Protein AF-A0A660NAB8-F1 (afdb_monomer)

Solvent-accessible surface area (backbone atoms only — not comparable to full-atom values): 5260 Å² total; per-residue (Å²): 108,54,95,81,48,98,55,81,67,84,61,69,96,55,66,58,69,62,53,51,60,52,46,70,71,38,79,66,66,79,49,63,76,66,61,54,56,49,53,55,45,41,75,69,53,30,51,68,49,75,36,72,65,47,37,79,75,74,46,54,75,57,55,49,48,73,35,61,91,65,67,50,60,47,78,48,74,42,83,49,82,81,126

Foldseek 3Di:
DVVPDPADQPCPPPPVVVVVVVLVPDPCSVDDPPVVVCVVLVVVVKDKDKAQQCQVPPPDPRCCVNCVVPGDMDMDIDHDPPD

Mean predicted aligned error: 5.39 Å

Secondary structure (DSSP, 8-state):
-GGGSSS--TTTTS-HHHHHHHHTTSGGGGS-TTHHHHHHHHHTTEEEEEETTTHHHHS-HHHHHHTTTS---EEEEEE----

pLDDT: mean 90.5, std 9.61, range [55.19, 98.12]

Sequence (83 aa):
NIAASDVEDECAGTNVDAMEAIARQTPLSALSRPKWDKEILSSLHMQVKTYANIWQRVWTRQERINNASTPMFMVESKKGVTG

Structure (mmCIF, N/CA/C/O backbone):
data_AF-A0A660NAB8-F1
#
_entry.id   AF-A0A660NAB8-F1
#
loop_
_atom_site.group_PDB
_atom_site.id
_atom_site.type_symbol
_atom_site.label_atom_id
_atom_site.label_alt_id
_atom_site.label_comp_id
_atom_site.label_asym_id
_atom_site.label_entity_id
_atom_site.label_seq_id
_atom_site.pdbx_PDB_ins_code
_atom_site.Cartn_x
_atom_site.Cartn_y
_atom_site.Cartn_z
_atom_site.occupancy
_atom_site.B_iso_or_equiv
_atom_site.auth_seq_id
_atom_site.auth_comp_id
_atom_site.auth_asym_id
_atom_site.auth_atom_id
_atom_site.pdbx_PDB_model_num
ATOM 1 N N . ASN A 1 1 ? 5.215 1.173 -16.885 1.00 61.56 1 ASN A N 1
ATOM 2 C CA . ASN A 1 1 ? 5.539 2.391 -16.113 1.00 61.56 1 ASN A CA 1
ATOM 3 C C . ASN A 1 1 ? 7.022 2.723 -16.147 1.00 61.56 1 ASN A C 1
ATOM 5 O O . ASN A 1 1 ? 7.325 3.779 -16.675 1.00 61.56 1 ASN A O 1
ATOM 9 N N . ILE A 1 2 ? 7.931 1.847 -15.703 1.00 64.38 2 ILE A N 1
ATOM 10 C CA . ILE A 1 2 ? 9.386 2.128 -15.697 1.00 64.38 2 ILE A CA 1
ATOM 11 C C . ILE A 1 2 ? 9.980 2.216 -17.121 1.00 64.38 2 ILE A C 1
ATOM 13 O O . ILE A 1 2 ? 10.632 3.199 -17.451 1.00 64.38 2 ILE A O 1
ATOM 17 N N . ALA A 1 3 ? 9.642 1.274 -18.014 1.00 63.91 3 ALA A N 1
ATOM 18 C CA . ALA A 1 3 ? 10.162 1.215 -19.395 1.00 63.91 3 ALA A CA 1
ATOM 19 C C . ALA A 1 3 ? 9.829 2.430 -20.293 1.00 63.91 3 ALA A C 1
ATOM 21 O O . ALA A 1 3 ? 10.391 2.570 -21.373 1.00 63.91 3 ALA A O 1
ATOM 22 N N . ALA A 1 4 ? 8.894 3.285 -19.867 1.00 68.94 4 ALA A N 1
ATOM 23 C CA . ALA A 1 4 ? 8.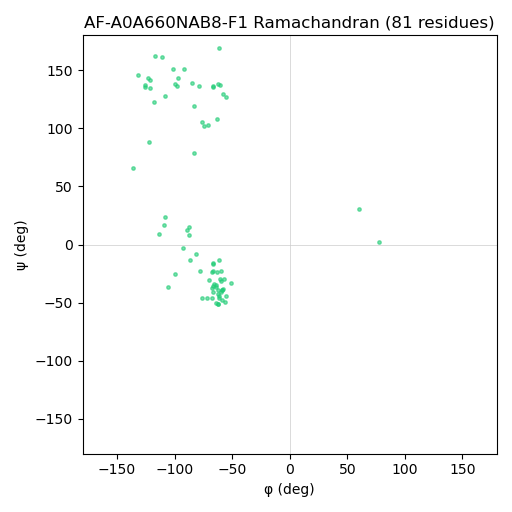497 4.507 -20.571 1.00 68.94 4 ALA A CA 1
ATOM 24 C C . ALA A 1 4 ? 8.864 5.782 -19.786 1.00 68.94 4 ALA A C 1
ATOM 26 O O . ALA A 1 4 ? 8.410 6.871 -20.131 1.00 68.94 4 ALA A O 1
ATOM 27 N N . SER A 1 5 ? 9.629 5.642 -18.702 1.00 73.94 5 SER A N 1
ATOM 28 C CA . SER A 1 5 ? 10.041 6.739 -17.831 1.00 73.94 5 SER A CA 1
ATOM 29 C C . SER A 1 5 ? 11.538 7.007 -17.941 1.00 73.94 5 SER A C 1
ATOM 31 O O . SER A 1 5 ? 12.305 6.163 -18.386 1.00 73.94 5 SER A O 1
ATOM 33 N N . ASP A 1 6 ? 11.937 8.196 -17.514 1.00 83.56 6 ASP A N 1
ATOM 34 C CA . ASP A 1 6 ? 13.312 8.688 -17.438 1.00 83.56 6 ASP A CA 1
ATOM 35 C C . ASP A 1 6 ? 13.992 8.374 -16.092 1.00 83.56 6 ASP A C 1
ATOM 37 O O . ASP A 1 6 ? 15.029 8.956 -15.782 1.00 83.56 6 ASP A O 1
ATOM 41 N N . VAL A 1 7 ? 13.397 7.501 -15.269 1.00 85.62 7 VAL A N 1
ATOM 42 C CA . VAL A 1 7 ? 13.923 7.159 -13.940 1.00 85.62 7 VAL A CA 1
ATOM 43 C C . VAL A 1 7 ? 14.650 5.820 -13.947 1.00 85.62 7 VAL A C 1
ATOM 45 O O . VAL A 1 7 ? 14.331 4.931 -14.735 1.00 85.62 7 VAL A O 1
ATOM 48 N N . GLU A 1 8 ? 15.623 5.683 -13.049 1.00 87.00 8 GLU A N 1
ATOM 49 C CA . GLU A 1 8 ? 16.367 4.441 -12.855 1.00 87.00 8 GLU A CA 1
ATOM 50 C C . GLU A 1 8 ? 15.460 3.339 -12.286 1.00 87.00 8 GLU A C 1
ATOM 52 O O . GLU A 1 8 ? 14.674 3.579 -11.362 1.00 87.00 8 GLU A O 1
ATOM 57 N N . ASP A 1 9 ? 15.582 2.139 -12.856 1.00 85.06 9 ASP A N 1
ATOM 58 C CA . ASP A 1 9 ? 14.902 0.934 -12.385 1.00 85.06 9 ASP A CA 1
ATOM 59 C C . ASP A 1 9 ? 15.606 0.400 -11.131 1.00 85.06 9 ASP A C 1
ATOM 61 O O . ASP A 1 9 ? 16.679 -0.197 -11.208 1.00 85.06 9 ASP A O 1
ATOM 65 N N . GLU A 1 10 ? 14.981 0.594 -9.970 1.00 85.38 10 GLU A N 1
ATOM 66 C CA . GLU A 1 10 ? 15.509 0.138 -8.675 1.00 85.38 10 GLU A CA 1
ATOM 67 C C . GLU A 1 10 ? 15.553 -1.394 -8.547 1.00 85.38 10 GLU A C 1
ATOM 69 O O . GLU A 1 10 ? 16.244 -1.920 -7.676 1.00 85.38 10 GLU A O 1
ATOM 74 N N . CYS A 1 11 ? 14.835 -2.125 -9.404 1.00 81.75 11 CYS A N 1
ATOM 75 C CA . CYS A 1 11 ? 14.845 -3.586 -9.428 1.00 81.75 11 CYS A CA 1
ATOM 76 C C . CYS A 1 11 ? 15.887 -4.154 -10.405 1.00 81.75 11 CYS A C 1
ATOM 78 O O . CYS A 1 11 ? 16.056 -5.378 -10.465 1.00 81.75 11 CYS A O 1
ATOM 80 N N . ALA A 1 12 ? 16.608 -3.311 -11.155 1.00 84.69 12 ALA A N 1
ATOM 81 C CA . ALA A 1 12 ? 17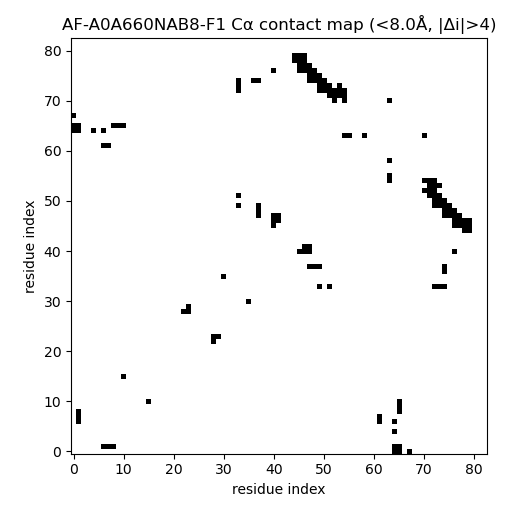.592 -3.758 -12.134 1.00 84.69 12 ALA A CA 1
ATOM 82 C C . ALA A 1 12 ? 18.679 -4.636 -11.489 1.00 84.69 12 ALA A C 1
ATOM 84 O O . ALA A 1 12 ? 19.276 -4.295 -10.472 1.00 84.69 12 ALA A O 1
ATOM 85 N N . GLY A 1 13 ? 18.935 -5.803 -12.087 1.00 85.19 13 GLY A N 1
ATOM 86 C CA . GLY A 1 13 ? 19.897 -6.778 -11.558 1.00 85.19 13 GLY A CA 1
ATOM 87 C C . GLY A 1 13 ? 19.384 -7.615 -10.379 1.00 85.19 13 GLY A C 1
ATOM 88 O O . GLY A 1 13 ? 20.124 -8.461 -9.877 1.00 85.19 13 GLY A O 1
ATOM 89 N N . THR A 1 14 ? 18.125 -7.439 -9.967 1.00 87.19 14 THR A N 1
ATOM 90 C CA . THR A 1 14 ? 17.511 -8.206 -8.876 1.00 87.19 14 THR A CA 1
ATOM 91 C C . THR A 1 14 ? 16.687 -9.375 -9.418 1.00 87.19 14 THR A C 1
ATOM 93 O O . THR A 1 14 ? 16.017 -9.264 -10.444 1.00 87.19 14 THR A O 1
ATOM 96 N N . ASN A 1 15 ? 16.693 -10.514 -8.718 1.00 92.12 15 ASN A N 1
ATOM 97 C CA . ASN A 1 15 ? 15.845 -11.657 -9.062 1.00 92.12 15 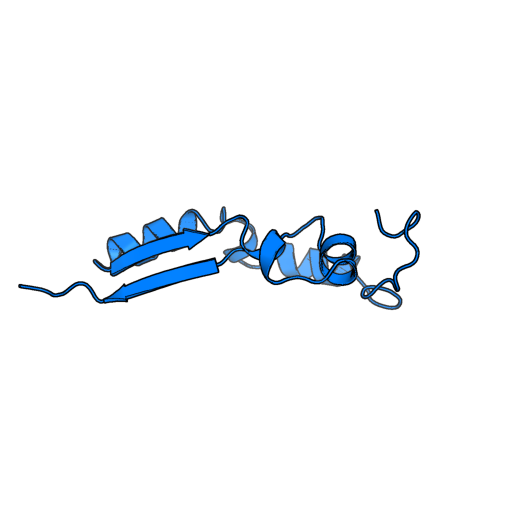ASN A CA 1
ATOM 98 C C . ASN A 1 15 ? 14.429 -11.479 -8.486 1.00 92.12 15 ASN A C 1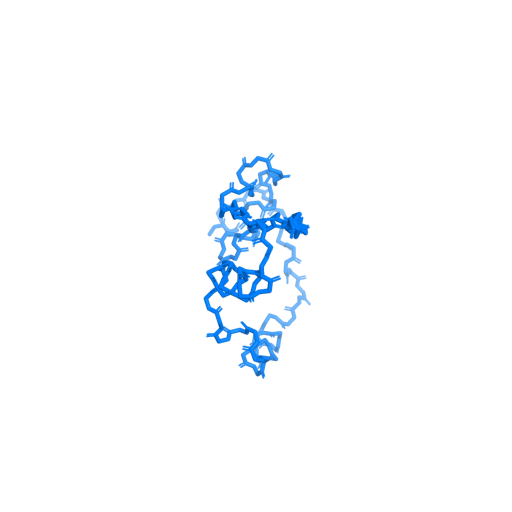
ATOM 100 O O . ASN A 1 15 ? 14.084 -12.051 -7.448 1.00 92.12 15 ASN A O 1
ATOM 104 N N . VAL A 1 16 ? 13.627 -10.663 -9.171 1.00 89.25 16 VAL A N 1
ATOM 105 C CA . VAL A 1 16 ? 12.245 -10.345 -8.778 1.00 89.25 16 VAL A CA 1
ATOM 106 C C . VAL A 1 16 ? 11.383 -11.607 -8.692 1.00 89.25 16 VAL A C 1
ATOM 108 O O . VAL A 1 16 ? 10.625 -11.759 -7.738 1.00 89.25 16 VAL A O 1
ATOM 111 N N . ASP A 1 17 ? 11.551 -12.563 -9.609 1.00 91.50 17 ASP A N 1
ATOM 112 C CA . ASP A 1 17 ? 10.772 -13.808 -9.612 1.00 91.50 17 ASP A CA 1
ATOM 113 C C . ASP A 1 17 ? 11.000 -14.645 -8.347 1.00 91.50 17 ASP A C 1
ATOM 115 O O . ASP A 1 17 ? 10.050 -15.171 -7.758 1.00 91.50 17 ASP A O 1
ATOM 119 N N . ALA A 1 18 ? 12.254 -14.750 -7.896 1.00 94.69 18 ALA A N 1
ATOM 120 C CA . ALA A 1 18 ? 12.588 -15.447 -6.658 1.00 94.69 18 ALA A CA 1
ATOM 121 C C . ALA A 1 18 ? 12.025 -14.721 -5.427 1.00 94.69 18 ALA A C 1
ATOM 123 O O . ALA A 1 18 ? 11.486 -15.366 -4.526 1.00 94.69 18 ALA A O 1
ATOM 124 N N . MET A 1 19 ? 12.102 -13.387 -5.397 1.00 92.44 19 MET A N 1
ATOM 125 C CA . MET A 1 19 ? 11.526 -12.580 -4.316 1.00 92.44 19 MET A CA 1
ATOM 126 C C . MET A 1 19 ? 10.010 -12.762 -4.233 1.00 92.44 19 MET A C 1
ATOM 128 O O . MET A 1 19 ? 9.479 -13.027 -3.158 1.00 92.44 19 MET A O 1
ATOM 132 N N . GLU A 1 20 ? 9.324 -12.708 -5.371 1.00 91.25 20 GLU A N 1
ATOM 133 C CA . GLU A 1 20 ? 7.885 -12.936 -5.488 1.00 91.25 20 GLU A CA 1
ATOM 134 C C . GLU A 1 20 ? 7.488 -14.361 -5.065 1.00 91.25 20 GLU A C 1
ATOM 136 O O . GLU A 1 20 ? 6.483 -14.568 -4.379 1.00 91.25 20 GLU A O 1
ATOM 141 N N . ALA A 1 21 ? 8.297 -15.368 -5.411 1.00 95.00 21 ALA A N 1
ATOM 142 C CA . ALA A 1 21 ? 8.080 -16.746 -4.972 1.00 95.00 21 ALA A CA 1
ATOM 143 C C . ALA A 1 21 ? 8.189 -16.908 -3.448 1.00 95.00 21 ALA A C 1
ATOM 145 O O . ALA A 1 21 ? 7.421 -17.676 -2.863 1.00 95.00 21 ALA A O 1
ATOM 146 N N . ILE A 1 22 ? 9.104 -16.183 -2.799 1.00 93.50 22 ILE A N 1
ATOM 147 C CA . ILE A 1 22 ? 9.226 -16.150 -1.335 1.00 93.50 22 ILE A CA 1
ATOM 148 C C . ILE A 1 22 ? 8.061 -15.366 -0.725 1.00 93.50 22 ILE A C 1
ATOM 150 O O . ILE A 1 22 ? 7.421 -15.847 0.211 1.00 93.50 22 ILE A O 1
ATOM 154 N N . ALA A 1 23 ? 7.735 -14.193 -1.275 1.00 90.62 23 ALA A N 1
ATOM 155 C CA . ALA A 1 23 ? 6.666 -13.336 -0.777 1.00 90.62 23 ALA A CA 1
ATOM 156 C C . ALA A 1 23 ? 5.333 -14.091 -0.707 1.00 90.62 23 ALA A C 1
ATOM 158 O O . ALA A 1 23 ? 4.666 -14.045 0.329 1.00 90.62 23 ALA A O 1
ATOM 159 N N . ARG A 1 24 ? 4.985 -14.869 -1.743 1.00 92.56 24 ARG A N 1
ATOM 160 C CA . ARG A 1 24 ? 3.761 -15.695 -1.787 1.00 92.56 24 ARG A CA 1
ATOM 161 C C . ARG A 1 24 ? 3.658 -16.748 -0.682 1.00 92.56 24 ARG A C 1
ATOM 163 O O . ARG A 1 24 ? 2.553 -17.183 -0.375 1.00 92.56 24 ARG A O 1
ATOM 170 N N . GLN A 1 25 ? 4.775 -17.158 -0.088 1.00 94.94 25 GLN A N 1
ATOM 171 C CA . GLN A 1 25 ? 4.794 -18.138 1.002 1.00 94.94 25 GLN A CA 1
ATOM 172 C C . GLN A 1 25 ? 4.612 -17.489 2.379 1.00 94.94 25 GLN A C 1
ATOM 174 O O . GLN A 1 25 ? 4.362 -18.187 3.361 1.00 94.94 25 GLN A O 1
ATOM 179 N N . THR A 1 26 ? 4.728 -16.162 2.481 1.00 92.81 26 THR A N 1
ATOM 180 C CA . THR A 1 26 ? 4.542 -15.476 3.761 1.00 92.81 26 THR A CA 1
ATOM 181 C C . THR A 1 26 ? 3.048 -15.327 4.082 1.00 92.81 26 THR A C 1
ATOM 183 O O . THR A 1 26 ? 2.273 -14.925 3.210 1.00 92.81 26 THR A O 1
ATOM 186 N N . PRO A 1 27 ? 2.613 -15.580 5.333 1.00 91.75 27 PRO A N 1
ATOM 187 C CA . PRO A 1 27 ? 1.205 -15.444 5.718 1.00 91.75 27 PRO A CA 1
ATOM 188 C C . PRO A 1 27 ? 0.630 -14.049 5.452 1.00 91.75 27 PRO A C 1
ATOM 190 O O . PRO A 1 27 ? -0.561 -13.900 5.193 1.00 91.75 27 PRO A O 1
ATOM 193 N N . LEU A 1 28 ? 1.484 -13.022 5.504 1.00 88.81 28 LEU A N 1
ATOM 194 C CA . LEU A 1 28 ? 1.078 -11.634 5.336 1.00 88.81 28 LEU A CA 1
ATOM 195 C C . LEU A 1 28 ? 0.654 -11.304 3.902 1.00 88.81 28 LEU A C 1
ATOM 197 O O . LEU A 1 28 ? -0.234 -10.475 3.721 1.00 88.81 28 LEU A O 1
ATOM 201 N N . SER A 1 29 ? 1.226 -11.979 2.902 1.00 91.06 29 SER A N 1
ATOM 202 C CA . SER A 1 29 ? 0.893 -11.760 1.488 1.00 91.06 29 SER A CA 1
ATOM 203 C C . SER A 1 29 ? -0.529 -12.179 1.125 1.00 91.06 29 SER A C 1
ATOM 205 O O . SER A 1 29 ? -1.085 -11.678 0.153 1.00 91.06 29 SER A O 1
ATOM 207 N N . ALA A 1 30 ? -1.143 -13.072 1.906 1.00 91.75 30 ALA A N 1
ATOM 208 C CA . ALA A 1 30 ? -2.537 -13.469 1.720 1.00 91.75 30 ALA A CA 1
ATOM 209 C C . ALA A 1 30 ? -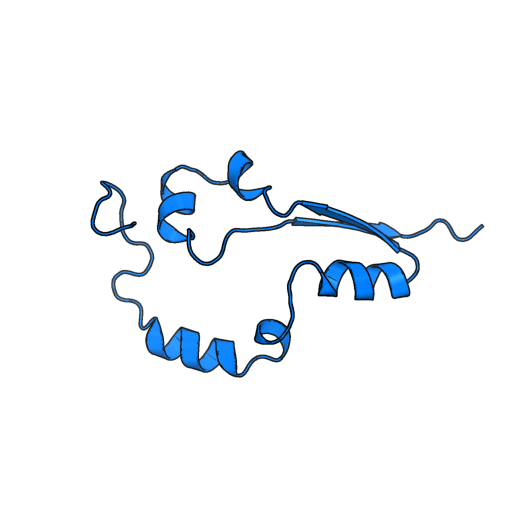3.537 -12.469 2.335 1.00 91.75 30 ALA A C 1
ATOM 211 O O . ALA A 1 30 ? -4.747 -12.603 2.148 1.00 91.75 30 ALA A O 1
ATOM 212 N N . LEU A 1 31 ? -3.059 -11.480 3.096 1.00 94.81 31 LEU A N 1
ATOM 213 C CA . LEU A 1 31 ? -3.904 -10.561 3.849 1.00 94.81 31 LEU A CA 1
ATOM 214 C C . LEU A 1 31 ? -4.111 -9.251 3.087 1.00 94.81 31 LEU A C 1
ATOM 216 O O . LEU A 1 31 ? -3.174 -8.634 2.587 1.00 94.81 31 LEU A O 1
ATOM 220 N N . SER A 1 32 ? -5.353 -8.765 3.067 1.00 94.25 32 SER A N 1
ATOM 221 C CA . SER A 1 32 ? -5.659 -7.443 2.518 1.00 94.25 32 SER A CA 1
ATOM 222 C C . SER A 1 32 ? -5.194 -6.362 3.494 1.00 94.25 32 SER A C 1
ATOM 224 O O . SER A 1 32 ? -5.834 -6.090 4.511 1.00 94.25 32 SER A O 1
ATOM 226 N N . ARG A 1 33 ? -4.051 -5.746 3.204 1.00 95.19 33 ARG A N 1
ATOM 227 C CA . ARG A 1 33 ? -3.451 -4.661 3.991 1.00 95.19 33 ARG A CA 1
ATOM 228 C C . ARG A 1 33 ? -3.771 -3.301 3.338 1.00 95.19 33 ARG A C 1
ATOM 230 O O . ARG A 1 33 ? -3.728 -3.220 2.114 1.00 95.19 33 ARG A O 1
ATOM 237 N N . PRO A 1 34 ? -4.128 -2.242 4.102 1.00 96.81 34 PRO A N 1
ATOM 238 C CA . PRO A 1 34 ? -4.139 -2.144 5.568 1.00 96.81 34 PRO A CA 1
ATOM 239 C C . PRO A 1 34 ? -5.433 -2.603 6.267 1.00 96.81 34 PRO A C 1
ATOM 241 O O . PRO A 1 34 ? -5.583 -2.380 7.467 1.00 96.81 34 PRO A O 1
ATOM 244 N N . LYS A 1 35 ? -6.399 -3.213 5.564 1.00 97.06 35 LYS A N 1
ATOM 245 C CA . LYS A 1 35 ? -7.677 -3.630 6.177 1.00 97.06 35 LYS A CA 1
ATOM 246 C C . LYS A 1 35 ? -7.458 -4.558 7.379 1.00 97.06 35 LYS A C 1
ATOM 248 O O . LYS A 1 35 ? -7.972 -4.278 8.459 1.00 97.06 35 LYS A O 1
ATOM 253 N N . TRP A 1 36 ? -6.637 -5.590 7.205 1.00 97.19 36 TRP A N 1
ATOM 254 C CA . TRP A 1 36 ? -6.274 -6.525 8.268 1.00 97.19 36 T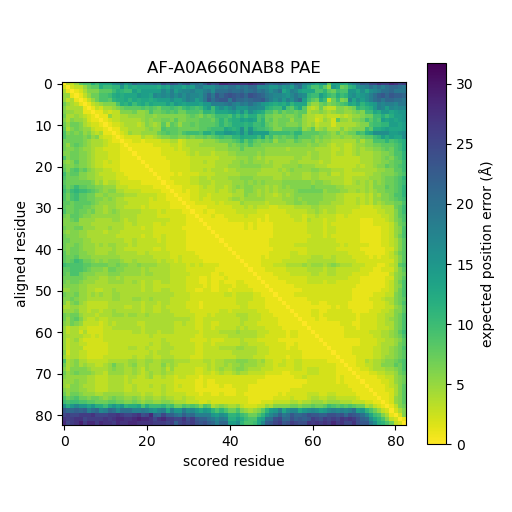RP A CA 1
ATOM 255 C C . TRP A 1 36 ? -5.613 -5.830 9.468 1.00 97.19 36 TRP A C 1
ATOM 257 O O . TRP A 1 36 ? -5.943 -6.147 10.608 1.00 97.19 36 TRP A O 1
ATOM 267 N N . ASP A 1 37 ? -4.747 -4.828 9.243 1.00 97.12 37 ASP A N 1
ATOM 268 C CA . ASP A 1 37 ? -4.130 -4.076 10.350 1.00 97.12 37 ASP A CA 1
ATOM 269 C C . ASP A 1 37 ? -5.177 -3.420 11.226 1.00 97.12 37 ASP A C 1
ATOM 271 O O . ASP A 1 37 ? -5.122 -3.493 12.453 1.00 97.12 37 ASP A O 1
ATOM 275 N N . LYS A 1 38 ? -6.129 -2.748 10.574 1.00 97.25 38 LYS A N 1
ATOM 276 C CA . LYS A 1 38 ? -7.181 -2.021 11.264 1.00 97.25 38 LYS A CA 1
ATOM 277 C C . LYS A 1 38 ? -8.012 -2.974 12.105 1.00 97.25 38 LYS A C 1
ATOM 279 O O . LYS A 1 38 ? -8.306 -2.640 13.248 1.00 97.25 38 LYS A O 1
ATOM 284 N N . GLU A 1 39 ? -8.369 -4.132 11.561 1.00 97.25 39 GLU A N 1
ATOM 285 C CA . GLU A 1 39 ? -9.161 -5.148 12.257 1.00 97.25 39 GLU A CA 1
ATOM 286 C C . GLU A 1 39 ? -8.435 -5.676 13.501 1.00 97.25 39 GLU A C 1
ATOM 288 O O . GLU A 1 39 ? -8.991 -5.615 14.599 1.00 97.25 39 GLU A O 1
ATOM 293 N N . ILE A 1 40 ? -7.171 -6.092 13.364 1.00 96.81 40 ILE A N 1
ATOM 294 C CA . ILE A 1 40 ? -6.378 -6.606 14.489 1.00 96.81 40 ILE A CA 1
ATOM 295 C C . ILE A 1 40 ? -6.179 -5.536 15.562 1.00 96.81 40 ILE A C 1
ATOM 297 O O . ILE A 1 40 ? -6.490 -5.771 16.728 1.00 96.81 40 ILE A O 1
ATOM 301 N N . LEU A 1 41 ? -5.722 -4.340 15.193 1.00 96.56 41 LEU A N 1
ATOM 302 C CA . LEU A 1 41 ? -5.443 -3.281 16.167 1.00 96.56 41 LEU A CA 1
ATOM 303 C C . LEU A 1 41 ? -6.724 -2.783 16.858 1.00 96.56 41 LEU A C 1
ATOM 305 O O . LEU A 1 41 ? -6.705 -2.481 18.051 1.00 96.56 41 LEU A O 1
ATOM 309 N N . SER A 1 42 ? -7.854 -2.756 16.146 1.00 95.50 42 SER A N 1
ATOM 310 C CA . SER A 1 42 ? -9.151 -2.408 16.745 1.00 95.50 42 SER A CA 1
ATOM 311 C C . SER A 1 42 ? -9.622 -3.478 17.736 1.00 95.50 42 SER A C 1
ATOM 313 O O . SER A 1 42 ? -10.152 -3.129 18.787 1.00 95.50 42 SER A O 1
ATOM 315 N N . SER A 1 43 ? -9.381 -4.768 17.454 1.00 96.25 43 SER A N 1
ATOM 316 C CA . SER A 1 43 ? -9.690 -5.873 18.383 1.00 96.25 43 SER A CA 1
ATOM 317 C C . SER A 1 43 ? -8.892 -5.798 19.693 1.00 96.25 43 SER A C 1
ATOM 319 O O . SER A 1 43 ? -9.336 -6.281 20.731 1.00 96.25 43 SER A O 1
ATOM 321 N N . LEU A 1 44 ? -7.743 -5.119 19.661 1.00 95.44 44 LEU A N 1
ATOM 322 C CA . LEU A 1 44 ? -6.905 -4.821 20.822 1.00 95.44 44 LEU A CA 1
ATOM 323 C C . LEU A 1 44 ? -7.307 -3.514 21.531 1.00 95.44 44 LEU A C 1
ATOM 325 O O . LEU A 1 44 ? -6.541 -2.994 22.341 1.00 95.44 44 LEU A O 1
ATOM 329 N N . HIS A 1 45 ? -8.497 -2.977 21.245 1.00 94.25 45 HIS A N 1
ATOM 330 C CA . HIS A 1 45 ? -9.032 -1.746 21.838 1.00 94.25 45 HIS A CA 1
ATOM 331 C C . HIS A 1 45 ? -8.165 -0.500 21.571 1.00 94.25 45 HIS A C 1
ATOM 333 O O . HIS A 1 45 ? -8.113 0.432 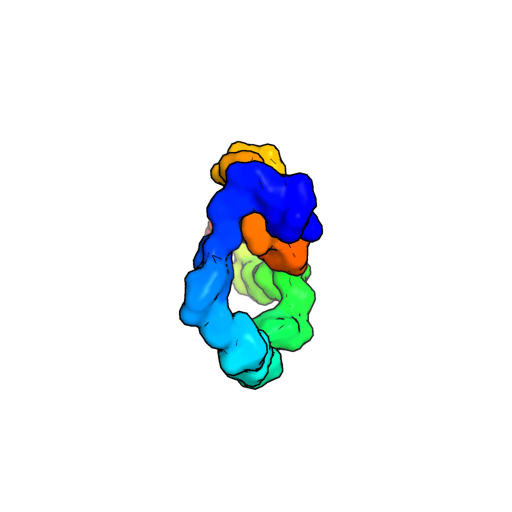22.379 1.00 94.25 45 HIS A O 1
ATOM 339 N N . MET A 1 46 ? -7.471 -0.463 20.429 1.00 95.81 46 MET A N 1
ATOM 340 C CA . MET A 1 46 ? -6.719 0.714 19.991 1.00 95.81 46 MET A CA 1
ATOM 341 C C . MET A 1 46 ? -7.578 1.623 19.110 1.00 95.81 46 MET A C 1
ATOM 343 O O . MET A 1 46 ? -8.451 1.173 18.370 1.00 95.81 46 MET A O 1
ATOM 347 N N . GLN A 1 47 ? -7.289 2.922 19.139 1.00 96.00 47 GLN A N 1
ATOM 348 C CA . GLN A 1 47 ? -7.828 3.864 18.159 1.00 96.00 47 GLN A CA 1
ATOM 349 C C . GLN A 1 47 ? -6.950 3.822 16.912 1.00 96.00 47 GLN A C 1
ATOM 351 O O . GLN A 1 47 ? -5.763 4.132 17.004 1.00 96.00 47 GLN A O 1
ATOM 356 N N . VAL A 1 48 ? -7.517 3.453 15.761 1.00 97.12 48 VAL A N 1
ATOM 357 C CA . VAL A 1 48 ? -6.743 3.182 14.539 1.00 97.12 48 VAL A CA 1
ATOM 358 C C . VAL A 1 48 ? -7.172 4.086 13.389 1.00 97.12 48 VAL A C 1
ATOM 360 O O . VAL A 1 48 ? -8.362 4.226 13.098 1.00 97.12 48 VAL A O 1
ATOM 363 N N . LYS A 1 49 ? -6.191 4.650 12.685 1.00 97.75 49 LYS A N 1
ATOM 364 C CA . LYS A 1 49 ? -6.358 5.359 11.413 1.00 97.75 49 LYS A CA 1
ATOM 365 C C . LYS A 1 49 ? -5.483 4.715 10.347 1.00 97.75 49 LYS A C 1
ATOM 367 O O . LYS A 1 49 ? -4.362 4.293 10.616 1.00 97.75 49 LYS A O 1
ATOM 372 N N . THR A 1 50 ? -5.988 4.669 9.122 1.00 98.06 50 THR A N 1
ATOM 373 C CA . THR A 1 50 ? -5.271 4.121 7.967 1.00 98.06 50 THR A CA 1
ATOM 374 C C . THR A 1 50 ? -5.234 5.151 6.851 1.00 98.06 50 THR A C 1
ATOM 376 O O . THR A 1 50 ? -6.264 5.739 6.524 1.00 98.06 50 THR A O 1
ATOM 379 N N . TYR A 1 51 ? -4.074 5.322 6.228 1.00 97.94 51 TYR A N 1
ATOM 380 C CA . TYR A 1 51 ? -3.849 6.266 5.140 1.00 97.94 51 TYR A CA 1
ATOM 381 C C . TYR A 1 51 ? -3.334 5.495 3.922 1.00 97.94 51 TYR A C 1
ATOM 383 O O . TYR A 1 51 ? -2.129 5.328 3.742 1.00 97.94 51 TYR A O 1
ATOM 391 N N . ALA A 1 52 ? -4.259 5.002 3.096 1.00 95.88 52 ALA A N 1
ATOM 392 C CA . ALA A 1 52 ? -3.937 4.169 1.931 1.00 95.88 52 ALA A CA 1
ATOM 393 C C . ALA A 1 52 ? -3.186 4.929 0.821 1.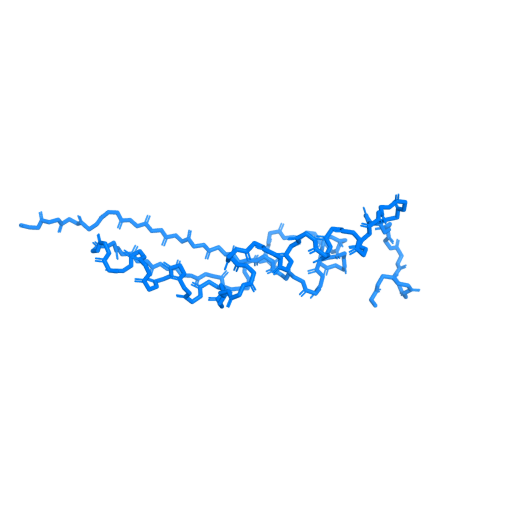00 95.88 52 ALA A C 1
ATOM 395 O O . ALA A 1 52 ? -2.467 4.326 0.038 1.00 95.88 52 ALA A O 1
ATOM 396 N N . ASN A 1 53 ? -3.326 6.257 0.780 1.00 96.62 53 ASN A N 1
ATOM 397 C CA . ASN A 1 53 ? -2.755 7.109 -0.266 1.00 96.62 53 ASN A CA 1
ATOM 398 C C . ASN A 1 53 ? -1.584 7.973 0.227 1.00 96.62 53 ASN A C 1
ATOM 400 O O . ASN A 1 53 ? -1.234 8.959 -0.419 1.00 96.62 53 ASN A O 1
ATOM 404 N N . ILE A 1 54 ? -0.983 7.647 1.379 1.00 97.81 54 ILE A N 1
ATOM 405 C CA . ILE A 1 54 ? 0.100 8.459 1.964 1.00 97.81 54 ILE A CA 1
ATOM 406 C C . ILE A 1 54 ? 1.306 8.585 1.026 1.00 97.81 54 ILE A C 1
ATOM 408 O O . ILE A 1 54 ? 1.948 9.635 0.992 1.00 97.81 54 ILE A O 1
ATOM 412 N N . TRP A 1 55 ? 1.553 7.558 0.209 1.00 97.44 55 TRP A N 1
ATOM 413 C CA . TRP A 1 55 ? 2.581 7.526 -0.826 1.00 97.44 55 TRP A CA 1
ATOM 414 C C . TRP A 1 55 ? 2.533 8.743 -1.763 1.00 97.44 55 TRP A C 1
ATOM 416 O O . TRP A 1 55 ? 3.570 9.260 -2.164 1.00 97.44 55 TRP A O 1
ATOM 426 N N . GLN A 1 56 ? 1.346 9.291 -2.041 1.00 97.00 56 GLN A N 1
ATOM 427 C CA . GLN A 1 56 ? 1.182 10.480 -2.889 1.00 97.00 56 GLN A CA 1
ATOM 428 C C . GLN A 1 56 ? 1.770 11.753 -2.273 1.00 97.00 56 GLN A C 1
ATOM 430 O O . GLN A 1 56 ? 1.944 12.756 -2.967 1.00 97.00 56 GLN A O 1
ATOM 435 N N . ARG A 1 57 ? 2.050 11.740 -0.971 1.00 97.50 57 ARG A N 1
ATOM 436 C CA . ARG A 1 57 ? 2.646 12.856 -0.241 1.00 97.50 57 ARG A CA 1
ATOM 437 C C . ARG A 1 57 ? 4.110 12.606 0.099 1.00 97.50 57 ARG A C 1
ATOM 439 O O . ARG A 1 57 ? 4.874 13.563 0.100 1.00 97.50 57 ARG A O 1
ATOM 446 N N . VAL A 1 58 ? 4.478 11.364 0.420 1.00 97.06 58 VAL A N 1
ATOM 447 C CA . VAL A 1 58 ? 5.810 11.051 0.967 1.00 97.06 58 VAL A CA 1
ATOM 448 C C . VAL A 1 58 ? 6.794 10.513 -0.064 1.00 97.06 58 VAL A C 1
ATOM 450 O O . VAL A 1 58 ? 7.987 10.700 0.124 1.00 97.06 58 VAL A O 1
ATOM 453 N N . TRP A 1 59 ? 6.318 9.904 -1.153 1.00 97.00 59 TRP A N 1
ATOM 454 C CA . TRP A 1 59 ? 7.199 9.445 -2.221 1.00 97.00 59 TRP A CA 1
ATOM 455 C C . TRP A 1 59 ? 7.511 10.552 -3.218 1.00 97.00 59 TRP A C 1
ATOM 457 O O . TRP A 1 59 ? 6.625 11.298 -3.660 1.00 97.00 59 TRP A O 1
ATOM 467 N N . THR A 1 60 ? 8.768 10.586 -3.633 1.00 95.31 60 THR A N 1
ATOM 468 C CA . THR A 1 60 ? 9.262 11.268 -4.826 1.00 95.31 60 THR A CA 1
ATOM 469 C C . THR A 1 60 ? 8.616 10.697 -6.094 1.00 95.31 60 THR A C 1
ATOM 471 O O . THR A 1 60 ? 7.952 9.660 -6.079 1.00 95.31 60 THR A O 1
ATOM 474 N N . ARG A 1 61 ? 8.795 11.370 -7.237 1.00 93.88 61 ARG A N 1
ATOM 475 C CA . ARG A 1 61 ? 8.295 10.863 -8.527 1.00 93.88 61 ARG A CA 1
ATOM 476 C C . ARG A 1 61 ? 8.891 9.496 -8.879 1.00 93.88 61 ARG A C 1
ATOM 478 O O . ARG A 1 61 ? 8.155 8.646 -9.367 1.00 93.88 61 ARG A O 1
ATOM 485 N N . GLN A 1 62 ? 10.184 9.300 -8.631 1.00 93.62 62 GLN A N 1
ATOM 486 C CA . GLN A 1 62 ? 10.884 8.055 -8.943 1.00 93.62 62 GLN A CA 1
ATOM 487 C C . GLN A 1 62 ? 10.331 6.885 -8.129 1.00 93.62 62 GLN A C 1
ATOM 489 O O . GLN A 1 62 ? 9.877 5.906 -8.715 1.00 93.62 62 GLN A O 1
ATOM 494 N N . GLU A 1 63 ? 10.216 7.041 -6.808 1.00 94.25 63 GLU A N 1
ATOM 495 C CA . GLU A 1 63 ? 9.651 6.006 -5.933 1.00 94.25 63 GLU A CA 1
ATOM 496 C C . GLU A 1 63 ? 8.224 5.618 -6.345 1.00 94.25 63 GLU A C 1
ATOM 498 O O . GLU A 1 63 ? 7.880 4.43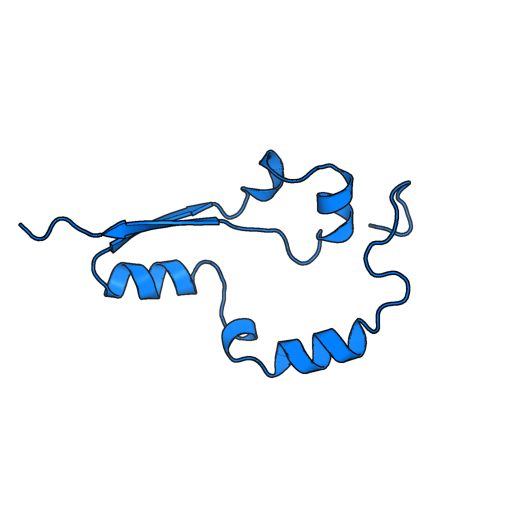8 -6.343 1.00 94.25 63 GLU A O 1
ATOM 503 N N . ARG A 1 64 ? 7.395 6.587 -6.765 1.00 94.81 64 ARG A N 1
ATOM 504 C CA . ARG A 1 64 ? 6.034 6.313 -7.267 1.00 94.81 64 ARG A CA 1
ATOM 505 C C . ARG A 1 64 ? 6.023 5.477 -8.539 1.00 94.81 64 ARG A C 1
ATOM 507 O O . ARG A 1 64 ? 5.082 4.716 -8.739 1.00 94.81 64 ARG A O 1
ATOM 514 N N . ILE A 1 65 ? 7.007 5.663 -9.414 1.00 92.62 65 ILE A N 1
ATOM 515 C CA . ILE A 1 65 ? 7.117 4.914 -10.667 1.00 92.62 65 ILE A CA 1
ATOM 516 C C . ILE A 1 65 ? 7.626 3.499 -10.382 1.00 92.62 65 ILE A C 1
ATOM 518 O O . ILE A 1 65 ? 7.016 2.546 -10.870 1.00 92.62 65 ILE A O 1
ATOM 522 N N . ASN A 1 66 ? 8.672 3.368 -9.560 1.00 91.62 66 ASN A N 1
ATOM 523 C CA . ASN A 1 66 ? 9.273 2.082 -9.196 1.00 91.62 66 ASN A CA 1
ATOM 524 C C . ASN A 1 66 ? 8.330 1.205 -8.356 1.00 91.62 66 ASN A C 1
ATOM 526 O O . ASN A 1 66 ? 8.252 0.002 -8.571 1.00 91.62 66 ASN A O 1
ATOM 530 N N . ASN A 1 67 ? 7.526 1.804 -7.473 1.00 92.25 67 ASN A N 1
ATOM 531 C CA . ASN A 1 67 ? 6.647 1.078 -6.548 1.00 92.25 67 ASN A CA 1
ATOM 532 C C . ASN A 1 67 ? 5.155 1.189 -6.917 1.00 92.25 67 ASN A C 1
ATOM 534 O O . ASN A 1 67 ? 4.276 1.043 -6.063 1.00 92.25 67 ASN A O 1
ATOM 538 N N . ALA A 1 68 ? 4.841 1.461 -8.189 1.00 90.38 68 ALA A N 1
ATOM 539 C CA . ALA A 1 68 ? 3.468 1.683 -8.653 1.00 90.38 68 ALA A CA 1
ATOM 540 C C . ALA A 1 68 ? 2.537 0.474 -8.432 1.00 90.38 68 ALA A C 1
ATOM 542 O O . ALA A 1 68 ? 1.330 0.650 -8.269 1.00 90.38 68 ALA A O 1
ATOM 543 N N . SER A 1 69 ? 3.081 -0.747 -8.449 1.00 87.38 69 SER A N 1
ATOM 544 C CA . SER A 1 69 ? 2.342 -1.998 -8.227 1.00 87.38 69 SER A CA 1
ATOM 545 C C . SER A 1 69 ? 2.045 -2.272 -6.750 1.00 87.38 69 SER A C 1
ATOM 547 O O . SER A 1 69 ? 1.095 -2.989 -6.445 1.00 87.38 69 SER A O 1
ATOM 549 N N . THR A 1 70 ? 2.821 -1.690 -5.835 1.00 89.19 70 THR A N 1
ATOM 550 C CA . THR A 1 70 ? 2.733 -1.926 -4.386 1.00 89.19 70 THR A CA 1
ATOM 551 C C . THR A 1 70 ? 2.824 -0.605 -3.613 1.00 89.19 70 THR A C 1
ATOM 553 O O . THR A 1 70 ? 3.799 -0.363 -2.897 1.00 89.19 70 THR A O 1
ATOM 556 N N . PRO A 1 71 ? 1.828 0.289 -3.755 1.00 93.31 71 PRO A N 1
ATOM 557 C CA . PRO A 1 71 ? 1.862 1.606 -3.136 1.00 93.31 71 PRO A CA 1
ATOM 558 C C . PRO A 1 71 ? 1.897 1.537 -1.603 1.00 93.31 71 PRO A C 1
ATOM 560 O O . PRO A 1 71 ? 1.160 0.774 -0.976 1.00 93.31 71 PRO A O 1
ATOM 563 N N . MET A 1 72 ? 2.721 2.389 -0.986 1.00 96.44 72 MET A N 1
ATOM 564 C CA . MET A 1 72 ? 2.838 2.476 0.469 1.00 96.44 72 MET A CA 1
ATOM 565 C C . MET A 1 72 ? 1.551 3.006 1.103 1.00 96.44 72 MET A C 1
ATOM 567 O O . MET A 1 72 ? 0.995 4.030 0.701 1.00 96.44 72 MET A O 1
ATOM 571 N N . PHE A 1 73 ? 1.144 2.363 2.191 1.00 97.44 73 PHE A N 1
ATOM 572 C CA . PHE A 1 73 ? 0.114 2.844 3.101 1.00 97.44 73 PHE A CA 1
ATOM 573 C C . PHE A 1 73 ? 0.710 3.092 4.493 1.00 97.44 73 PHE A C 1
ATOM 575 O O . PHE A 1 73 ? 1.765 2.564 4.836 1.00 97.44 73 PHE A O 1
ATOM 582 N N . MET A 1 74 ? 0.012 3.867 5.322 1.00 98.12 74 MET A N 1
ATOM 583 C CA . MET A 1 74 ? 0.374 4.079 6.728 1.00 98.12 74 MET A CA 1
ATOM 584 C C . MET A 1 74 ? -0.761 3.640 7.650 1.00 98.12 74 MET A C 1
ATOM 586 O O . MET A 1 74 ? -1.934 3.891 7.364 1.00 98.12 74 MET A O 1
ATOM 590 N N . VAL A 1 75 ? -0.403 3.034 8.781 1.00 98.06 75 VAL A N 1
ATOM 591 C CA . VAL A 1 75 ? -1.317 2.725 9.885 1.00 98.06 75 VAL A CA 1
ATOM 592 C C . VAL A 1 75 ? -0.840 3.478 11.120 1.00 98.06 75 VAL A C 1
ATOM 594 O O . VAL A 1 75 ? 0.296 3.322 11.552 1.00 98.06 75 VAL A O 1
ATOM 597 N N . GLU A 1 76 ? -1.711 4.307 11.680 1.00 97.62 76 GLU A N 1
ATOM 598 C CA . GLU A 1 76 ? -1.492 5.019 12.937 1.00 97.62 76 GLU A CA 1
ATOM 599 C C . GLU A 1 76 ? -2.402 4.385 13.988 1.00 97.62 76 GLU A C 1
ATOM 601 O O . GLU A 1 76 ? -3.609 4.264 13.767 1.00 97.62 76 GLU A O 1
ATOM 606 N N . SER A 1 77 ? -1.849 3.995 15.135 1.00 96.56 77 SER A N 1
ATOM 607 C CA . SER A 1 77 ? -2.648 3.505 16.256 1.00 96.56 77 SER A CA 1
ATOM 608 C C . SER A 1 77 ? -2.246 4.172 17.563 1.00 96.56 77 SER A C 1
ATOM 610 O O . SER A 1 77 ? -1.083 4.508 17.783 1.00 96.56 77 SER A O 1
ATOM 612 N N . LYS A 1 78 ? -3.232 4.390 18.433 1.00 95.62 78 LYS A N 1
ATOM 613 C CA . LYS A 1 78 ? -3.036 4.914 19.786 1.00 95.62 78 LYS A CA 1
ATOM 614 C C . LYS A 1 78 ? -3.678 3.958 20.774 1.00 95.62 78 LYS A C 1
ATOM 616 O O . LYS A 1 78 ? -4.790 3.481 20.537 1.00 95.62 78 LYS A O 1
ATOM 621 N N . LYS A 1 79 ? -2.983 3.687 21.881 1.00 89.44 79 LYS A N 1
ATOM 622 C CA . LYS A 1 79 ? -3.545 2.916 22.993 1.00 89.44 79 LYS A CA 1
ATOM 623 C C . LYS A 1 79 ? -4.837 3.599 23.451 1.00 89.44 79 LYS A C 1
ATOM 625 O O . LYS A 1 79 ? -4.827 4.805 23.701 1.00 89.44 79 LYS A O 1
ATOM 630 N N . GLY A 1 80 ? -5.936 2.849 23.521 1.00 76.81 80 GLY A N 1
ATOM 631 C CA . GLY A 1 80 ? -7.178 3.360 24.090 1.00 76.81 80 GLY A CA 1
ATOM 632 C C . GLY A 1 80 ? -6.959 3.749 25.551 1.00 76.81 80 GLY A C 1
ATOM 633 O O . GLY A 1 80 ? -6.287 3.027 26.290 1.00 76.81 80 GLY A O 1
ATOM 634 N N . VAL A 1 81 ? -7.495 4.896 25.971 1.00 67.56 81 VAL A N 1
ATOM 635 C CA . VAL A 1 81 ? -7.611 5.202 27.400 1.00 67.56 81 VAL A CA 1
ATOM 636 C C . VAL A 1 81 ? -8.692 4.265 27.926 1.00 67.56 81 VAL A C 1
ATOM 638 O O . VAL A 1 81 ? -9.870 4.466 27.644 1.00 67.56 81 VAL A O 1
ATOM 641 N N . THR A 1 82 ? -8.297 3.192 28.606 1.00 61.47 82 THR A N 1
ATOM 642 C CA . THR A 1 82 ? -9.215 2.447 29.470 1.00 61.47 82 THR A CA 1
ATOM 643 C C . THR A 1 82 ? -9.641 3.409 30.571 1.00 61.47 82 THR A C 1
ATOM 645 O O . THR A 1 82 ? -8.797 3.804 31.379 1.00 61.47 82 THR A O 1
ATOM 648 N N . GLY A 1 83 ? -10.894 3.863 30.508 1.00 55.19 83 GLY A N 1
ATOM 649 C CA . GLY A 1 83 ? -11.558 4.533 31.626 1.00 55.19 83 GLY A CA 1
ATOM 650 C C . GLY A 1 83 ? -11.835 3.566 32.765 1.00 55.19 83 GLY A C 1
ATOM 651 O O . GLY A 1 83 ? -11.846 2.340 32.501 1.00 55.19 83 GLY A O 1
#

Radius of gyration: 16.65 Å; Cα contacts (8 Å, |Δi|>4): 76; chains: 1; bounding box: 32×31×52 Å